Protein AF-A0A095XR56-F1 (afdb_monomer_lite)

pLDDT: mean 87.32, std 13.79, range [46.12, 98.0]

Structure (mmCIF, N/CA/C/O backbone):
data_AF-A0A095XR56-F1
#
_entry.id   AF-A0A095XR56-F1
#
loop_
_atom_site.group_PDB
_atom_site.id
_atom_site.type_symbol
_atom_site.label_atom_id
_atom_site.label_alt_id
_atom_site.label_comp_id
_atom_site.label_asym_id
_atom_site.label_entity_id
_atom_site.label_seq_id
_atom_site.pdbx_PDB_ins_code
_atom_site.Cartn_x
_atom_site.Cartn_y
_atom_site.Cartn_z
_atom_site.occupancy
_atom_site.B_iso_or_equiv
_atom_site.auth_seq_id
_atom_site.auth_comp_id
_atom_site.auth_asym_id
_atom_site.auth_atom_id
_atom_site.pdbx_PDB_model_num
ATOM 1 N N . MET A 1 1 ? -22.440 10.355 -28.904 1.00 51.06 1 MET A N 1
ATOM 2 C CA . MET A 1 1 ? -22.079 10.498 -27.467 1.00 51.06 1 MET A CA 1
ATOM 3 C C . MET A 1 1 ? -22.083 9.151 -26.742 1.00 51.06 1 MET A C 1
ATOM 5 O O . MET A 1 1 ? -21.042 8.805 -26.209 1.00 51.06 1 MET A O 1
ATOM 9 N N . LYS A 1 2 ? -23.166 8.349 -26.771 1.00 46.12 2 LYS A N 1
ATOM 10 C CA . LYS A 1 2 ? -23.168 6.979 -26.196 1.00 46.12 2 LYS A CA 1
ATOM 11 C C . LYS A 1 2 ? -22.148 6.026 -26.845 1.00 46.12 2 LYS A C 1
ATOM 13 O O . LYS A 1 2 ? -21.471 5.300 -26.133 1.00 46.12 2 LYS A O 1
ATOM 18 N N . GLU A 1 3 ? -21.977 6.096 -28.164 1.00 46.91 3 GLU A N 1
ATOM 19 C CA . GLU A 1 3 ? -21.010 5.257 -28.900 1.00 46.91 3 GLU A CA 1
ATOM 20 C C . GLU A 1 3 ? -19.545 5.647 -28.640 1.00 46.91 3 GLU A C 1
ATOM 22 O O . GLU A 1 3 ? -18.671 4.792 -28.637 1.00 46.91 3 GLU A O 1
ATOM 27 N N . ALA A 1 4 ? -19.267 6.920 -28.338 1.00 48.06 4 ALA A N 1
ATOM 28 C CA . ALA A 1 4 ? -17.918 7.371 -27.985 1.00 48.06 4 ALA A CA 1
ATOM 29 C C . ALA A 1 4 ? -17.509 6.939 -26.562 1.00 48.06 4 ALA A C 1
ATOM 31 O O . ALA A 1 4 ? -16.331 6.733 -26.305 1.00 48.06 4 ALA A O 1
ATOM 32 N N . ALA A 1 5 ? -18.469 6.765 -25.645 1.00 47.34 5 ALA A N 1
ATOM 33 C CA . ALA A 1 5 ? -18.206 6.294 -24.283 1.00 47.34 5 ALA A CA 1
ATOM 34 C C . ALA A 1 5 ? -17.858 4.794 -24.227 1.00 47.34 5 ALA A C 1
ATOM 36 O O . ALA A 1 5 ? -17.051 4.385 -23.397 1.00 47.34 5 ALA A O 1
ATOM 37 N N . GLN A 1 6 ? -18.410 3.985 -25.140 1.00 46.31 6 GLN A N 1
ATOM 38 C CA . GLN A 1 6 ? -18.060 2.563 -25.268 1.00 46.31 6 GLN A CA 1
ATOM 39 C C . GLN A 1 6 ? -16.627 2.335 -25.769 1.00 46.31 6 GLN A C 1
ATOM 41 O O . GLN A 1 6 ? -16.066 1.275 -25.518 1.00 46.31 6 GLN A O 1
ATOM 46 N N . LEU A 1 7 ? -16.010 3.320 -26.432 1.00 47.84 7 LEU A N 1
ATOM 47 C CA . LEU A 1 7 ? -14.639 3.209 -26.942 1.00 47.84 7 LEU A CA 1
ATOM 48 C C . LEU A 1 7 ? -13.550 3.327 -25.859 1.00 47.84 7 LEU A C 1
ATOM 50 O O . LEU A 1 7 ? -12.406 2.981 -26.136 1.00 47.84 7 LEU A O 1
ATOM 54 N N . PHE A 1 8 ? -13.879 3.789 -24.646 1.00 56.72 8 PHE A N 1
ATOM 55 C CA . PHE A 1 8 ? -12.885 4.053 -23.591 1.00 56.72 8 PHE A CA 1
ATOM 56 C C . PHE A 1 8 ? -13.086 3.256 -22.299 1.00 56.72 8 PHE A C 1
ATOM 58 O O . PHE A 1 8 ? -12.197 3.253 -21.451 1.00 56.72 8 PHE A O 1
ATOM 65 N N . PHE A 1 9 ? -14.209 2.553 -22.143 1.00 64.31 9 PHE A N 1
ATOM 66 C CA . PHE A 1 9 ? -14.484 1.755 -20.951 1.00 64.31 9 PHE A CA 1
ATOM 67 C C . PHE A 1 9 ? -14.945 0.358 -21.349 1.00 64.31 9 PHE A C 1
ATOM 69 O O . PHE A 1 9 ? -16.014 0.181 -21.928 1.00 64.31 9 PHE A O 1
ATOM 76 N N . THR A 1 10 ? -14.130 -0.642 -21.015 1.00 66.94 10 THR A N 1
ATOM 77 C CA . THR A 1 10 ? -14.543 -2.047 -21.071 1.00 66.94 10 THR A CA 1
ATOM 78 C C . THR A 1 10 ? -15.173 -2.410 -19.733 1.00 66.94 10 THR A C 1
ATOM 80 O O . THR A 1 10 ? -14.578 -2.186 -18.681 1.00 66.94 10 THR A O 1
ATOM 83 N N . THR A 1 11 ? -16.381 -2.964 -19.764 1.00 72.25 11 THR A N 1
ATOM 84 C CA . THR A 1 11 ? -17.031 -3.530 -18.579 1.00 72.25 11 THR A CA 1
ATOM 85 C C . THR A 1 11 ? -16.554 -4.963 -18.376 1.00 72.25 11 THR A C 1
ATOM 87 O O . THR A 1 11 ? -16.555 -5.748 -19.322 1.00 72.25 11 THR A O 1
ATOM 90 N N . SER A 1 12 ? -16.178 -5.311 -17.149 1.00 81.62 12 SER A N 1
ATOM 91 C CA . SER A 1 12 ? -15.797 -6.671 -16.759 1.00 81.62 12 SER A CA 1
ATOM 92 C C . SER A 1 12 ? -16.483 -7.031 -15.446 1.00 81.62 12 SER A C 1
ATOM 94 O O . SER A 1 12 ? -16.477 -6.217 -14.524 1.00 81.62 12 SER A O 1
ATOM 96 N N . SER A 1 13 ? -17.043 -8.239 -15.355 1.00 88.00 13 SER A N 1
ATOM 97 C CA . SER A 1 13 ? -17.598 -8.793 -14.111 1.00 88.00 13 SER A CA 1
ATOM 98 C C . SER A 1 13 ? -16.526 -9.417 -13.215 1.00 88.00 13 SER A C 1
ATOM 100 O O . SER A 1 13 ? -16.833 -9.851 -12.115 1.00 88.00 13 SER A O 1
ATOM 102 N N . TYR A 1 14 ? -15.253 -9.438 -13.635 1.00 86.44 14 TYR A N 1
ATOM 103 C CA . TYR A 1 14 ? -14.205 -10.201 -12.950 1.00 86.44 14 TYR A CA 1
ATOM 104 C C . TYR A 1 14 ? -14.109 -9.908 -11.446 1.00 86.44 14 TYR A C 1
ATOM 106 O O . TYR A 1 14 ? -13.995 -10.839 -10.657 1.00 86.44 14 TYR A O 1
ATOM 114 N N . LEU A 1 15 ? -14.172 -8.637 -11.032 1.00 84.00 15 LEU A N 1
ATOM 115 C CA . LEU A 1 15 ? -14.145 -8.296 -9.606 1.00 84.00 15 LEU A CA 1
ATOM 116 C C . LEU A 1 15 ? -15.426 -8.724 -8.883 1.00 84.00 15 LEU A C 1
ATOM 118 O O . LEU A 1 15 ? -15.334 -9.201 -7.763 1.00 84.00 15 LEU A O 1
ATOM 122 N N . GLU A 1 16 ? -16.596 -8.587 -9.504 1.00 85.44 16 GLU A N 1
ATOM 123 C CA . GLU A 1 16 ? -17.863 -9.044 -8.918 1.00 85.44 16 GLU A CA 1
ATOM 124 C C . GLU A 1 16 ? -17.854 -10.564 -8.700 1.00 85.44 16 GLU A C 1
ATOM 126 O O . GLU A 1 16 ? -18.226 -11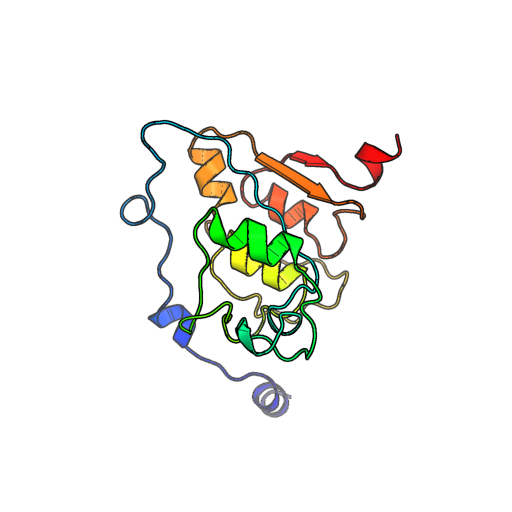.038 -7.630 1.00 85.44 16 GLU A O 1
ATOM 131 N N . ASP A 1 17 ? -17.334 -11.307 -9.677 1.00 92.44 17 ASP A N 1
ATOM 132 C CA . ASP A 1 17 ? -17.314 -12.769 -9.666 1.00 92.44 17 ASP A CA 1
ATOM 133 C C . ASP A 1 17 ? -16.221 -13.358 -8.753 1.00 92.44 17 ASP A C 1
ATOM 135 O O . ASP A 1 17 ? -16.356 -14.489 -8.285 1.00 92.44 17 ASP A O 1
ATOM 139 N N . ASN A 1 18 ? -15.123 -12.626 -8.510 1.00 90.88 18 ASN A N 1
ATOM 140 C CA . ASN A 1 18 ? -13.928 -13.162 -7.834 1.00 90.88 18 ASN A CA 1
ATOM 141 C C . ASN A 1 18 ? -13.536 -12.427 -6.542 1.00 90.88 18 ASN A C 1
ATOM 143 O O . ASN A 1 18 ? -12.620 -12.879 -5.849 1.00 90.88 18 ASN A O 1
ATOM 147 N N . TYR A 1 19 ? -14.168 -11.302 -6.195 1.00 88.81 19 TYR A N 1
ATOM 148 C CA . TYR A 1 19 ? -13.825 -10.583 -4.969 1.00 88.81 19 TYR A CA 1
ATOM 149 C C . TYR A 1 19 ? -14.225 -11.383 -3.728 1.00 88.81 19 TYR A C 1
ATOM 151 O O . TYR A 1 19 ? -15.383 -11.747 -3.528 1.00 88.81 19 TYR A O 1
ATOM 159 N N . VAL A 1 20 ? -13.252 -11.600 -2.845 1.00 91.44 20 VAL A N 1
ATOM 160 C CA . VAL A 1 20 ? -13.469 -12.228 -1.543 1.00 91.44 20 VAL A CA 1
ATOM 161 C C . VAL A 1 20 ? -13.470 -11.140 -0.479 1.00 91.44 20 VAL A C 1
ATOM 163 O O . VAL A 1 20 ? -12.419 -10.628 -0.094 1.00 91.44 20 VAL A O 1
ATOM 166 N N . ALA A 1 21 ? -14.657 -10.799 0.020 1.00 90.81 21 ALA A N 1
ATOM 167 C CA . ALA A 1 21 ? -14.788 -9.825 1.095 1.00 90.81 21 ALA A CA 1
ATOM 168 C C . ALA A 1 21 ? -14.100 -10.324 2.383 1.00 90.81 21 ALA A C 1
ATOM 170 O O . ALA A 1 21 ? -14.220 -11.509 2.732 1.00 90.81 21 ALA A O 1
ATOM 171 N N . PRO A 1 22 ? -13.413 -9.446 3.136 1.00 92.31 22 PRO A N 1
ATOM 172 C CA . PRO A 1 22 ? -12.896 -9.806 4.444 1.00 92.31 22 PRO A CA 1
ATOM 173 C C . PRO A 1 22 ? -14.067 -9.952 5.421 1.00 92.31 22 PRO A C 1
ATOM 175 O O . PRO A 1 22 ? -14.840 -9.028 5.672 1.00 92.31 22 PRO A O 1
ATOM 178 N N . THR A 1 23 ? -14.198 -11.140 5.987 1.00 91.81 23 THR A N 1
ATOM 179 C CA . THR A 1 23 ? -15.220 -11.497 6.967 1.00 91.81 23 THR A CA 1
ATOM 180 C C . THR A 1 23 ? -14.550 -12.018 8.228 1.00 91.81 23 THR A C 1
ATOM 182 O O . THR A 1 23 ? -13.346 -12.275 8.268 1.00 91.81 23 THR A O 1
ATOM 185 N N . ALA A 1 24 ? -15.342 -12.218 9.280 1.00 88.62 24 ALA A N 1
ATOM 186 C CA . ALA A 1 24 ? -14.832 -12.859 10.481 1.00 88.62 24 ALA A CA 1
ATOM 187 C C . ALA A 1 24 ? -14.361 -14.298 10.221 1.00 88.62 24 ALA A C 1
ATOM 189 O O . ALA A 1 24 ? -13.613 -14.806 11.046 1.00 88.62 24 ALA A O 1
ATOM 190 N N . ASP A 1 25 ? -14.769 -14.957 9.132 1.00 93.06 25 ASP A N 1
ATOM 191 C CA . ASP A 1 25 ? -14.442 -16.360 8.862 1.00 93.06 25 ASP A CA 1
ATOM 192 C C . ASP A 1 25 ? -13.085 -16.533 8.177 1.00 93.06 25 ASP A C 1
ATOM 194 O O . ASP A 1 25 ? -12.359 -17.469 8.512 1.00 93.06 25 ASP A O 1
ATOM 198 N N . ASN A 1 26 ? -12.706 -15.608 7.289 1.00 94.19 26 ASN A N 1
ATOM 199 C CA . ASN A 1 26 ? -11.449 -15.664 6.533 1.00 94.19 26 ASN A CA 1
ATOM 200 C C . ASN A 1 26 ? -10.352 -14.722 7.064 1.00 94.19 26 ASN A C 1
ATOM 202 O O . ASN A 1 26 ? -9.186 -14.914 6.726 1.00 94.19 26 ASN A O 1
ATOM 206 N N . VAL A 1 27 ? -10.684 -13.754 7.928 1.00 93.62 27 VAL A N 1
ATOM 207 C CA . VAL A 1 27 ? -9.706 -12.881 8.591 1.00 93.62 27 VAL A CA 1
ATOM 208 C C . VAL A 1 27 ? -9.839 -12.995 10.107 1.00 93.62 27 VAL A C 1
ATOM 210 O O . VAL A 1 27 ? -10.871 -12.672 10.696 1.00 93.62 27 VAL A O 1
ATOM 213 N N . LYS A 1 28 ? -8.756 -13.426 10.762 1.00 93.19 28 LYS A N 1
ATOM 214 C CA . LYS A 1 28 ? -8.673 -13.564 12.221 1.00 93.19 28 LYS A CA 1
ATOM 215 C C . LYS A 1 28 ? -7.521 -12.720 12.754 1.00 93.19 28 LYS A C 1
ATOM 217 O O . LYS A 1 28 ? -6.394 -12.821 12.276 1.00 93.19 28 LYS A O 1
ATOM 222 N N . LEU A 1 29 ? -7.794 -11.920 13.781 1.00 93.50 29 LEU A N 1
ATOM 223 C CA . LEU A 1 29 ? -6.733 -11.275 14.551 1.00 93.50 29 LEU A CA 1
ATOM 224 C C . LEU A 1 29 ? -5.992 -12.326 15.395 1.00 93.50 29 LEU A C 1
ATOM 226 O O . LEU A 1 29 ? -6.614 -13.290 15.850 1.00 93.50 29 LEU A O 1
ATOM 230 N N . PRO A 1 30 ? -4.679 -12.156 15.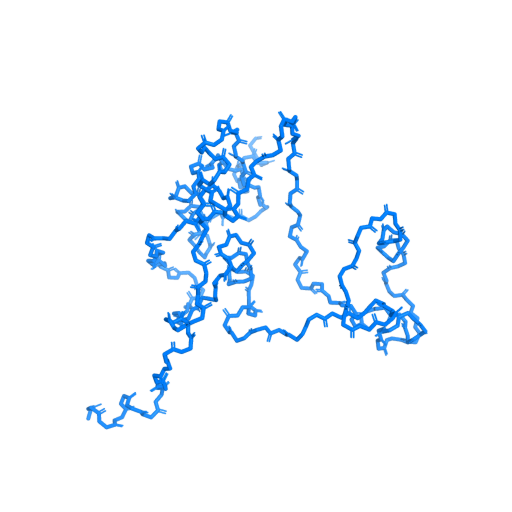627 1.00 94.06 30 PRO A N 1
ATOM 231 C CA . PRO A 1 30 ? -3.917 -13.092 16.441 1.00 94.06 30 PRO A CA 1
ATOM 232 C C . PRO A 1 30 ? -4.417 -13.090 17.892 1.00 94.06 30 PRO A C 1
ATOM 234 O O . PRO A 1 30 ? -4.769 -12.042 18.434 1.00 94.06 30 PRO A O 1
ATOM 237 N N . ALA A 1 31 ? -4.383 -14.257 18.546 1.00 94.31 31 ALA A N 1
ATOM 238 C CA . ALA A 1 31 ? -4.779 -14.397 19.952 1.00 94.31 31 ALA A CA 1
ATOM 239 C C . ALA A 1 31 ? -3.950 -13.492 20.883 1.00 94.31 31 ALA A C 1
ATOM 241 O O . ALA A 1 31 ? -4.477 -12.891 21.817 1.00 94.31 31 ALA A O 1
ATOM 242 N N . HIS A 1 32 ? -2.656 -13.351 20.583 1.00 96.50 32 HIS A N 1
ATOM 243 C CA . HIS A 1 32 ? -1.763 -12.394 21.226 1.00 96.50 32 HIS A CA 1
ATOM 244 C C . HIS A 1 32 ? -1.504 -11.227 20.276 1.00 96.50 32 HIS A C 1
ATOM 246 O O . HIS A 1 32 ? -0.839 -11.383 19.249 1.00 96.50 32 HIS A O 1
ATOM 252 N N . LYS A 1 33 ? -2.033 -10.052 20.625 1.00 95.62 33 LYS A N 1
ATOM 253 C CA . LYS A 1 33 ? -1.871 -8.835 19.828 1.00 95.62 33 LYS A CA 1
ATOM 254 C C . LYS A 1 33 ? -0.397 -8.444 19.712 1.00 95.62 33 LYS A C 1
ATOM 256 O O . LYS A 1 33 ? 0.347 -8.478 20.690 1.00 95.62 33 LYS A O 1
ATOM 261 N N . ARG A 1 34 ? -0.003 -8.022 18.512 1.00 96.81 34 ARG A N 1
ATOM 262 C CA . ARG A 1 34 ? 1.291 -7.396 18.210 1.00 96.81 34 ARG A CA 1
ATOM 263 C C . ARG A 1 34 ? 1.060 -6.064 17.515 1.00 96.81 34 ARG A C 1
ATOM 265 O O . ARG A 1 34 ? 0.029 -5.902 16.865 1.00 96.81 34 ARG A O 1
ATOM 272 N N . ASN A 1 35 ? 2.025 -5.155 17.627 1.00 97.62 35 ASN A N 1
ATOM 273 C CA . ASN A 1 35 ? 2.057 -3.943 16.810 1.00 97.62 35 ASN A CA 1
ATOM 274 C C . ASN A 1 35 ? 2.313 -4.321 15.345 1.00 97.62 35 ASN A C 1
ATOM 276 O O . ASN A 1 35 ? 3.103 -5.226 15.075 1.00 97.62 35 ASN A O 1
ATOM 280 N N . LEU A 1 36 ? 1.663 -3.614 14.422 1.00 96.94 36 LEU A N 1
ATOM 281 C CA . LEU A 1 36 ? 1.898 -3.731 12.988 1.00 96.94 36 LEU A CA 1
ATOM 282 C C . LEU A 1 36 ? 2.547 -2.437 12.498 1.00 96.94 36 LEU A C 1
ATOM 284 O O . LEU A 1 36 ? 1.979 -1.362 12.673 1.00 96.94 36 LEU A O 1
ATOM 288 N N . VAL A 1 37 ? 3.720 -2.552 11.880 1.00 97.75 37 VAL A N 1
ATOM 289 C CA . VAL A 1 37 ? 4.392 -1.445 11.195 1.00 97.75 37 VAL A CA 1
ATOM 290 C C . VAL A 1 37 ? 4.394 -1.772 9.711 1.00 97.75 37 VAL A C 1
ATOM 292 O O . VAL A 1 37 ? 4.949 -2.790 9.309 1.00 97.75 37 VAL A O 1
ATOM 295 N N . HIS A 1 38 ? 3.749 -0.924 8.914 1.00 97.25 38 HIS A N 1
ATOM 296 C CA . HIS A 1 38 ? 3.689 -1.067 7.465 1.00 97.25 38 HIS A CA 1
ATOM 297 C C . HIS A 1 38 ? 4.486 0.066 6.817 1.00 97.25 38 HIS A C 1
ATOM 299 O O . HIS A 1 38 ? 4.182 1.238 7.033 1.00 97.25 38 HIS A O 1
ATOM 305 N N . ILE A 1 39 ? 5.524 -0.295 6.060 1.00 96.94 39 ILE A N 1
ATOM 306 C CA . ILE A 1 39 ? 6.424 0.646 5.390 1.00 96.94 39 ILE A CA 1
ATOM 307 C C . ILE A 1 39 ? 6.140 0.588 3.893 1.00 96.94 39 ILE A C 1
ATOM 309 O O . ILE A 1 39 ? 6.380 -0.435 3.257 1.00 96.94 39 ILE A O 1
ATOM 313 N N . TYR A 1 40 ? 5.648 1.692 3.334 1.00 95.81 40 TYR A N 1
ATOM 314 C CA . TYR A 1 40 ? 5.521 1.845 1.889 1.00 95.81 40 TYR A CA 1
ATOM 315 C C . TYR A 1 40 ? 6.882 2.202 1.295 1.00 95.81 40 TYR A C 1
ATOM 317 O O . TYR A 1 40 ? 7.500 3.188 1.697 1.00 95.81 40 TYR A O 1
ATOM 325 N N . MET A 1 41 ? 7.341 1.403 0.336 1.00 94.81 41 MET A N 1
ATOM 326 C CA . MET A 1 41 ? 8.585 1.642 -0.391 1.00 94.81 41 MET A CA 1
ATOM 327 C C . MET A 1 41 ? 8.252 2.293 -1.733 1.00 94.81 41 MET A C 1
ATOM 329 O O . MET A 1 41 ? 7.842 1.621 -2.675 1.00 94.81 41 MET A O 1
ATOM 333 N N . GLU A 1 42 ? 8.359 3.620 -1.792 1.00 94.25 42 GLU A N 1
ATOM 334 C CA . GLU A 1 42 ? 8.011 4.400 -2.983 1.00 94.25 42 GLU A CA 1
ATOM 335 C C . GLU A 1 42 ? 8.947 4.075 -4.154 1.00 94.25 42 GLU A C 1
ATOM 337 O O . GLU A 1 42 ? 10.165 4.171 -4.017 1.00 94.25 42 GLU A O 1
ATOM 342 N N . SER A 1 43 ? 8.364 3.723 -5.305 1.00 92.81 43 SER A N 1
ATOM 343 C CA . SER A 1 43 ? 9.072 3.440 -6.563 1.00 92.81 43 SER A CA 1
ATOM 344 C C . SER A 1 43 ? 10.209 2.403 -6.456 1.00 92.81 43 SER A C 1
ATOM 346 O O . SER A 1 43 ? 11.161 2.434 -7.239 1.00 92.81 43 SER A O 1
ATOM 348 N N . VAL A 1 44 ? 10.121 1.478 -5.493 1.00 93.31 44 VAL A N 1
ATOM 349 C CA . VAL A 1 44 ? 11.074 0.368 -5.350 1.00 93.31 44 VAL A CA 1
ATOM 350 C C . VAL A 1 44 ? 10.602 -0.839 -6.150 1.00 93.31 44 VAL A C 1
ATOM 352 O O . VAL A 1 44 ? 9.453 -1.262 -6.038 1.00 93.31 44 VAL A O 1
ATOM 355 N N . GLU A 1 45 ? 11.520 -1.426 -6.915 1.00 92.81 45 GLU A N 1
ATOM 356 C CA . GLU A 1 45 ? 11.303 -2.645 -7.685 1.00 92.81 45 GLU A CA 1
ATOM 357 C C . GLU A 1 45 ? 12.485 -3.612 -7.552 1.00 92.81 45 GLU A C 1
ATOM 359 O O . GLU A 1 45 ? 13.640 -3.209 -7.408 1.00 92.81 45 GLU A O 1
ATOM 364 N N . ASN A 1 46 ? 12.202 -4.912 -7.653 1.00 94.12 46 ASN A N 1
ATOM 365 C CA . ASN A 1 46 ? 13.220 -5.961 -7.532 1.00 94.12 46 ASN A CA 1
ATOM 366 C C . ASN A 1 46 ? 14.167 -6.026 -8.746 1.00 94.12 46 ASN A C 1
ATOM 368 O O . ASN A 1 46 ? 15.200 -6.691 -8.686 1.00 94.12 46 ASN A O 1
ATOM 372 N N . SER A 1 47 ? 13.872 -5.289 -9.825 1.00 94.12 47 SER A N 1
ATOM 373 C CA . SER A 1 47 ? 14.754 -5.154 -10.992 1.00 94.12 47 SER A CA 1
ATOM 374 C C . SER A 1 47 ? 16.134 -4.583 -10.614 1.00 94.12 47 SER A C 1
ATOM 376 O O . SER A 1 47 ? 17.118 -4.877 -11.292 1.00 94.12 47 SER A O 1
ATOM 378 N N . TYR A 1 48 ? 16.219 -3.817 -9.517 1.00 95.94 48 TYR A N 1
ATOM 379 C CA . TYR A 1 48 ? 17.450 -3.210 -9.007 1.00 95.94 48 TYR A CA 1
ATOM 380 C C . TYR A 1 48 ? 18.410 -4.209 -8.338 1.00 95.94 48 TYR A C 1
ATOM 382 O O . TYR A 1 48 ? 19.565 -3.864 -8.071 1.00 95.94 48 TYR A O 1
ATOM 390 N N . TYR A 1 49 ? 17.974 -5.447 -8.086 1.00 96.81 49 TYR A N 1
ATOM 391 C CA . TYR A 1 49 ? 18.877 -6.524 -7.684 1.00 96.81 49 TYR A CA 1
ATOM 392 C C . TYR A 1 49 ? 19.774 -6.978 -8.845 1.00 96.81 49 TYR A C 1
ATOM 394 O O . TYR A 1 49 ? 19.503 -6.728 -10.023 1.00 96.81 49 TYR A O 1
ATOM 402 N N . SER A 1 50 ? 20.857 -7.679 -8.513 1.00 97.69 50 SER A N 1
ATOM 403 C CA . SER A 1 50 ? 21.712 -8.300 -9.520 1.00 97.69 50 SER A CA 1
ATOM 404 C C . SER A 1 50 ? 21.027 -9.498 -10.193 1.00 97.69 50 SER A C 1
ATOM 406 O O . SER A 1 50 ? 20.138 -10.134 -9.621 1.00 97.69 50 SER A O 1
ATOM 408 N N . LYS A 1 51 ? 21.456 -9.845 -11.411 1.00 97.06 51 LYS A N 1
ATOM 409 C CA . LYS A 1 51 ? 20.922 -10.989 -12.186 1.00 97.06 51 LYS A CA 1
ATOM 410 C C . LYS A 1 51 ? 21.000 -12.330 -11.452 1.00 97.06 51 LYS A C 1
ATOM 412 O O . LYS A 1 51 ? 20.113 -13.176 -11.597 1.00 97.06 51 LYS A O 1
ATOM 417 N N . ASP A 1 52 ? 22.045 -12.552 -10.658 1.00 96.44 52 ASP A N 1
ATOM 418 C CA . ASP A 1 52 ? 22.173 -13.759 -9.840 1.00 96.44 52 ASP A CA 1
ATOM 419 C C . ASP A 1 52 ? 21.098 -13.823 -8.744 1.00 96.44 52 ASP A C 1
ATOM 421 O O . ASP A 1 52 ? 20.581 -14.912 -8.499 1.00 96.44 52 ASP A O 1
ATOM 425 N N . LEU A 1 53 ? 20.661 -12.670 -8.227 1.00 96.50 53 LEU A N 1
ATOM 426 C CA . LEU A 1 53 ? 19.569 -12.507 -7.262 1.00 96.50 53 LEU A CA 1
ATOM 427 C C . LEU A 1 53 ? 18.172 -12.373 -7.896 1.00 96.50 53 LEU A C 1
ATOM 429 O O . LEU A 1 53 ? 17.183 -12.277 -7.174 1.00 96.50 53 LEU A O 1
ATOM 433 N N . GLY A 1 54 ? 18.068 -12.410 -9.228 1.00 95.12 54 GLY A N 1
ATOM 434 C CA . GLY A 1 54 ? 16.794 -12.372 -9.961 1.00 95.12 54 GLY A CA 1
ATOM 435 C C . GLY A 1 54 ? 16.380 -10.993 -10.482 1.00 95.12 54 GLY A C 1
ATOM 436 O O . GLY A 1 54 ? 15.346 -10.897 -11.136 1.00 95.12 54 GLY A O 1
ATOM 437 N N . GLY A 1 55 ? 17.184 -9.952 -10.242 1.00 95.44 55 GLY A N 1
ATOM 438 C CA . GLY A 1 55 ? 16.980 -8.630 -10.837 1.00 95.44 55 GLY A CA 1
ATOM 439 C C . GLY A 1 55 ? 17.613 -8.495 -12.227 1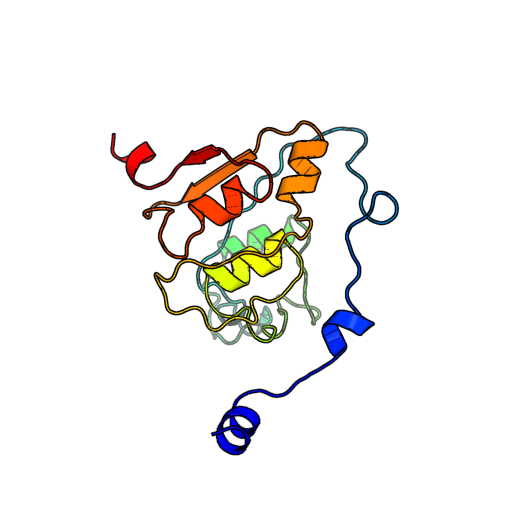.00 95.44 55 GLY A C 1
ATOM 440 O O . GLY A 1 55 ? 18.000 -9.480 -12.861 1.00 95.44 55 GLY A O 1
ATOM 441 N N . TYR A 1 56 ? 17.715 -7.263 -12.725 1.00 95.88 56 TYR A N 1
ATOM 442 C CA . TYR A 1 56 ? 18.180 -6.958 -14.087 1.00 95.88 56 TYR A CA 1
ATOM 443 C C . TYR A 1 56 ? 19.547 -6.272 -14.129 1.00 95.88 56 TYR A C 1
ATOM 445 O O . TYR A 1 56 ? 20.132 -6.139 -15.208 1.00 95.88 56 TYR A O 1
ATOM 453 N N . MET A 1 57 ? 20.085 -5.880 -12.974 1.00 97.69 57 MET A N 1
ATOM 454 C CA . MET A 1 57 ? 21.354 -5.165 -12.882 1.00 97.69 57 MET A CA 1
ATOM 455 C C . MET A 1 57 ? 22.559 -6.115 -12.904 1.00 97.69 57 MET A C 1
ATOM 457 O O . MET A 1 57 ? 22.478 -7.280 -12.511 1.00 97.69 57 MET A O 1
ATOM 461 N N . ASP A 1 58 ? 23.713 -5.612 -13.347 1.00 98.00 58 ASP A N 1
ATOM 462 C CA . ASP A 1 58 ? 24.982 -6.353 -13.255 1.00 98.00 58 ASP A CA 1
ATOM 463 C C . ASP A 1 58 ? 25.574 -6.310 -11.835 1.00 98.00 58 ASP A C 1
ATOM 465 O O . ASP A 1 58 ? 26.290 -7.222 -11.430 1.00 98.00 58 ASP A O 1
ATOM 469 N N . GLN A 1 59 ? 25.254 -5.267 -11.065 1.00 97.50 59 GLN A N 1
ATOM 470 C CA . GLN A 1 59 ? 25.608 -5.117 -9.653 1.00 97.50 59 GLN A CA 1
ATOM 471 C C . GLN A 1 59 ? 24.338 -4.991 -8.819 1.00 97.50 59 GLN A C 1
ATOM 473 O O . GLN A 1 59 ? 23.364 -4.391 -9.265 1.00 97.50 59 GLN A O 1
ATOM 478 N N . ASN A 1 60 ? 24.352 -5.530 -7.602 1.00 97.38 60 ASN A N 1
ATOM 479 C CA . ASN A 1 60 ? 23.226 -5.382 -6.691 1.00 97.38 60 ASN A CA 1
ATOM 480 C C . ASN A 1 60 ? 23.183 -3.946 -6.144 1.00 97.38 60 ASN A C 1
ATOM 482 O O . ASN A 1 60 ? 24.085 -3.547 -5.408 1.00 97.38 60 ASN A O 1
ATOM 486 N N . LEU A 1 61 ? 22.139 -3.187 -6.492 1.00 97.62 61 LEU A N 1
ATOM 487 C CA . LEU A 1 61 ? 21.971 -1.792 -6.070 1.00 97.62 61 LEU A CA 1
ATOM 488 C C . LEU A 1 61 ? 21.265 -1.643 -4.713 1.00 97.62 61 LEU A C 1
ATOM 490 O O . LEU A 1 61 ? 21.180 -0.534 -4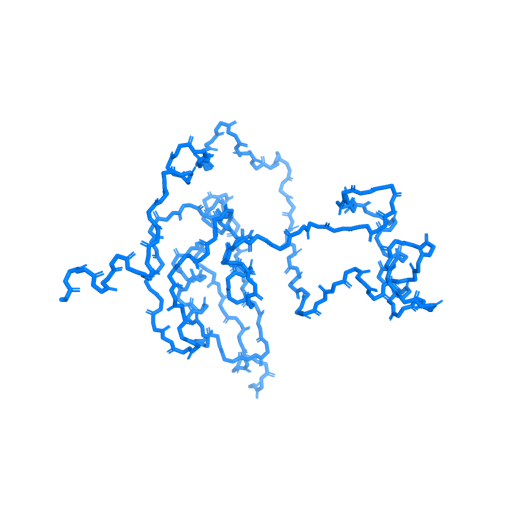.193 1.00 97.62 61 LEU A O 1
ATOM 494 N N . MET A 1 62 ? 20.755 -2.737 -4.139 1.00 97.19 62 MET A N 1
ATOM 495 C CA . MET A 1 62 ? 20.041 -2.745 -2.857 1.00 97.19 62 MET A CA 1
ATOM 496 C C . MET A 1 62 ? 20.566 -3.851 -1.916 1.00 97.19 62 MET A C 1
ATOM 498 O O . MET A 1 62 ? 19.785 -4.696 -1.460 1.00 97.19 62 MET A O 1
ATOM 502 N N . PRO A 1 63 ? 21.882 -3.905 -1.626 1.00 97.25 63 PRO A N 1
ATOM 503 C CA . PRO A 1 63 ? 22.482 -5.020 -0.891 1.00 97.25 63 PRO A CA 1
ATOM 504 C C . PRO A 1 63 ? 21.944 -5.172 0.538 1.00 97.25 63 PRO A C 1
ATOM 506 O O . PRO A 1 63 ? 21.738 -6.296 0.996 1.00 97.25 63 PRO A O 1
ATOM 509 N N . GLU A 1 64 ? 21.634 -4.077 1.227 1.00 97.69 64 GLU A N 1
ATOM 510 C CA . GLU A 1 64 ? 21.064 -4.113 2.576 1.00 97.69 64 GLU A CA 1
ATOM 511 C C . GLU A 1 64 ? 19.631 -4.656 2.575 1.00 97.69 64 GLU A C 1
ATOM 513 O O . GLU A 1 64 ? 19.257 -5.416 3.468 1.00 97.69 64 GLU A O 1
ATOM 518 N N . LEU A 1 65 ? 18.833 -4.314 1.556 1.00 96.25 65 LEU A N 1
ATOM 519 C CA . LEU A 1 65 ? 17.471 -4.832 1.417 1.00 96.25 65 LEU A CA 1
ATOM 520 C C . LEU A 1 65 ? 17.474 -6.319 1.042 1.00 96.25 65 LEU A C 1
ATOM 522 O O . LEU A 1 65 ? 16.624 -7.066 1.525 1.00 96.25 65 LEU A O 1
ATOM 526 N N . ALA A 1 66 ? 18.429 -6.758 0.213 1.00 95.81 66 ALA A N 1
ATOM 527 C CA . ALA A 1 66 ? 18.627 -8.178 -0.083 1.00 95.81 66 ALA A CA 1
ATOM 528 C C . ALA A 1 66 ? 18.925 -8.962 1.206 1.00 95.81 66 ALA A C 1
ATOM 530 O O . ALA A 1 66 ? 18.216 -9.915 1.517 1.00 95.81 66 ALA A O 1
ATOM 531 N N . ALA A 1 67 ? 19.889 -8.497 2.008 1.00 96.75 67 ALA A N 1
ATOM 532 C CA . ALA A 1 67 ? 20.231 -9.127 3.284 1.00 96.75 67 ALA A CA 1
ATOM 533 C C . ALA A 1 67 ? 19.051 -9.131 4.273 1.00 96.75 67 ALA A C 1
ATOM 535 O O . ALA A 1 67 ? 18.799 -10.132 4.941 1.00 96.75 67 ALA A O 1
ATOM 536 N N . LEU A 1 68 ? 18.289 -8.034 4.355 1.00 95.75 68 LEU A N 1
ATOM 537 C CA . LEU A 1 68 ? 17.104 -7.964 5.213 1.00 95.75 68 LEU A CA 1
ATOM 538 C C . LEU A 1 68 ? 16.022 -8.966 4.782 1.00 95.75 68 LEU A C 1
ATOM 540 O O . LEU A 1 68 ? 15.389 -9.584 5.641 1.00 95.75 68 LEU A O 1
ATOM 544 N N . SER A 1 69 ? 15.833 -9.157 3.474 1.00 93.19 69 SER A N 1
ATOM 545 C CA . SER A 1 69 ? 14.818 -10.061 2.917 1.00 93.19 69 SER A CA 1
ATOM 546 C C . SER A 1 69 ? 15.043 -11.525 3.305 1.00 93.19 69 SER A C 1
ATOM 548 O O . SER A 1 69 ? 14.075 -12.273 3.429 1.00 93.19 69 SER A O 1
ATOM 550 N N . GLU A 1 70 ? 16.289 -11.926 3.572 1.00 93.31 70 GLU A N 1
ATOM 551 C CA . GLU A 1 70 ? 16.633 -13.276 4.046 1.00 93.31 70 GLU A CA 1
ATOM 552 C C . GLU A 1 70 ? 16.242 -13.527 5.513 1.00 93.31 70 GLU A C 1
ATOM 554 O O . GLU A 1 70 ? 16.156 -14.673 5.952 1.00 93.31 70 GLU A O 1
ATOM 559 N N . THR A 1 71 ? 15.983 -12.471 6.292 1.00 96.56 71 THR A N 1
ATOM 560 C CA . THR A 1 71 ? 15.638 -12.589 7.723 1.00 96.56 71 THR A CA 1
ATOM 561 C C . THR A 1 71 ? 14.143 -12.801 7.979 1.00 96.56 71 THR A C 1
ATOM 563 O O . THR A 1 71 ? 13.738 -13.046 9.119 1.00 96.56 71 THR A O 1
ATOM 566 N N . GLY A 1 72 ? 13.314 -12.695 6.937 1.00 93.81 72 GLY A N 1
ATOM 567 C CA . GLY A 1 72 ? 11.859 -12.713 7.033 1.00 93.81 72 GLY A CA 1
ATOM 568 C C . GLY A 1 72 ? 11.194 -13.539 5.937 1.00 93.81 72 GLY A C 1
ATOM 569 O O . GLY A 1 72 ? 11.775 -14.462 5.374 1.00 93.81 72 GLY A O 1
ATOM 570 N N . ILE A 1 73 ? 9.933 -13.215 5.659 1.00 94.38 73 ILE A N 1
ATOM 571 C CA . ILE A 1 73 ? 9.185 -13.812 4.552 1.00 94.38 73 ILE A CA 1
ATOM 572 C C . ILE A 1 73 ? 9.307 -12.873 3.356 1.00 94.38 73 ILE A C 1
ATOM 574 O O . ILE A 1 73 ? 8.875 -11.724 3.432 1.00 94.38 73 ILE A O 1
ATOM 578 N N . SER A 1 74 ? 9.868 -13.382 2.263 1.00 92.12 74 SER A N 1
ATOM 579 C CA . SER A 1 74 ? 9.891 -12.711 0.965 1.00 92.12 74 SER A CA 1
ATOM 580 C C . SER A 1 74 ? 8.957 -13.443 0.004 1.00 92.12 74 SER A C 1
ATOM 582 O O . SER A 1 74 ? 9.055 -14.661 -0.157 1.00 92.12 74 SER A O 1
ATOM 584 N N . TRP A 1 75 ? 8.019 -12.716 -0.605 1.00 92.00 75 TRP A N 1
ATOM 585 C CA . TRP A 1 75 ? 7.122 -13.267 -1.620 1.00 92.00 75 TRP A CA 1
ATOM 586 C C . TRP A 1 75 ? 7.743 -13.095 -3.000 1.00 92.00 75 TRP A C 1
ATOM 588 O O . TRP A 1 75 ? 8.046 -11.979 -3.412 1.00 92.00 75 TRP A O 1
ATOM 598 N N . SER A 1 76 ? 7.889 -14.202 -3.721 1.00 92.81 76 SER A N 1
ATOM 599 C CA . SER A 1 76 ? 8.487 -14.233 -5.050 1.00 92.81 76 SER A CA 1
ATOM 600 C C . SER A 1 76 ? 7.718 -15.185 -5.960 1.00 92.81 76 SER A C 1
ATOM 602 O O . SER A 1 76 ? 7.199 -16.209 -5.516 1.00 92.81 76 SER A O 1
ATOM 604 N N . ASN A 1 77 ? 7.654 -14.842 -7.244 1.00 92.94 77 ASN A N 1
ATOM 605 C CA . ASN A 1 77 ? 7.168 -15.708 -8.319 1.00 92.94 77 ASN A CA 1
ATOM 606 C C . ASN A 1 77 ? 8.272 -16.626 -8.890 1.00 92.94 77 ASN A C 1
ATOM 608 O O . ASN A 1 77 ? 8.027 -17.349 -9.853 1.00 92.94 77 ASN A O 1
ATOM 612 N N . THR A 1 78 ? 9.481 -16.588 -8.322 1.00 92.44 78 THR A N 1
ATOM 613 C CA . THR A 1 78 ? 10.648 -17.395 -8.716 1.00 92.44 78 THR A CA 1
ATOM 614 C C . THR A 1 78 ? 11.322 -18.002 -7.480 1.00 92.44 78 THR A C 1
ATOM 616 O O . THR A 1 78 ? 10.889 -17.776 -6.351 1.00 92.44 78 THR A O 1
ATOM 619 N N . ASP A 1 79 ? 12.406 -18.750 -7.678 1.00 93.12 79 ASP A N 1
ATOM 620 C CA . ASP A 1 79 ? 13.294 -19.241 -6.616 1.00 93.12 79 ASP A CA 1
ATOM 621 C C . ASP A 1 79 ? 14.282 -18.177 -6.089 1.00 93.12 79 ASP A C 1
ATOM 623 O O . ASP A 1 79 ? 15.070 -18.461 -5.187 1.00 93.12 79 ASP A O 1
ATOM 627 N N . LYS A 1 80 ? 14.234 -16.951 -6.627 1.00 95.06 80 LYS A N 1
ATOM 628 C CA . LYS A 1 80 ? 15.090 -15.806 -6.270 1.00 95.06 80 LYS A CA 1
ATOM 629 C C . LYS A 1 80 ? 14.257 -14.616 -5.771 1.00 95.06 80 LYS A C 1
ATOM 631 O O . LYS A 1 80 ? 13.075 -14.782 -5.472 1.00 95.06 80 LYS A O 1
ATOM 636 N N . PHE A 1 81 ? 14.816 -13.401 -5.726 1.00 93.75 81 PHE A N 1
ATOM 637 C CA . PHE A 1 81 ? 14.071 -12.169 -5.425 1.00 93.75 81 PHE A CA 1
ATOM 638 C C . PHE A 1 81 ? 13.308 -11.647 -6.658 1.00 93.75 81 PHE A C 1
ATOM 640 O O . PHE A 1 81 ? 13.578 -10.566 -7.174 1.00 93.75 81 PHE A O 1
ATOM 647 N N . GLY A 1 82 ? 12.348 -12.445 -7.139 1.00 91.12 82 GLY A N 1
ATOM 648 C CA . GLY A 1 82 ? 11.361 -12.048 -8.150 1.00 91.12 82 GLY A CA 1
ATOM 649 C C . GLY A 1 82 ? 10.266 -11.156 -7.562 1.00 91.12 82 GLY A C 1
ATOM 650 O O . GLY A 1 82 ? 10.353 -10.740 -6.412 1.00 91.12 82 GLY A O 1
ATOM 651 N N . GLY A 1 83 ? 9.219 -10.848 -8.319 1.00 84.75 83 GLY A N 1
ATOM 652 C CA . GLY A 1 83 ? 8.150 -9.959 -7.867 1.00 84.75 83 GLY A CA 1
ATOM 653 C C . GLY A 1 83 ? 6.848 -10.172 -8.635 1.00 84.75 83 GLY A C 1
ATOM 654 O O . GLY A 1 83 ? 6.838 -10.858 -9.659 1.00 84.75 83 GLY A O 1
ATOM 655 N N . PRO A 1 84 ? 5.730 -9.628 -8.133 1.00 81.19 84 PRO A N 1
ATOM 656 C CA . PRO A 1 84 ? 4.465 -9.693 -8.845 1.00 81.19 84 PRO A CA 1
ATOM 657 C C . PRO A 1 84 ? 4.521 -8.823 -10.105 1.00 81.19 84 PRO A C 1
ATOM 659 O O . PRO A 1 84 ? 5.101 -7.736 -10.090 1.00 81.19 84 PRO A O 1
ATOM 662 N N . ASP A 1 85 ? 3.837 -9.257 -11.163 1.00 83.50 85 ASP A N 1
ATOM 663 C CA . ASP A 1 85 ? 3.464 -8.341 -12.238 1.00 83.50 85 ASP A CA 1
ATOM 664 C C . ASP A 1 85 ? 2.510 -7.288 -11.666 1.00 83.50 85 ASP A C 1
ATOM 666 O O . ASP A 1 85 ? 1.559 -7.608 -10.942 1.00 83.50 85 ASP A O 1
ATOM 670 N N . GLN A 1 86 ? 2.773 -6.017 -11.969 1.00 84.94 86 GLN A N 1
ATOM 671 C CA . GLN A 1 86 ? 1.948 -4.926 -11.474 1.00 84.94 86 GLN A CA 1
ATOM 672 C C . GLN A 1 86 ? 0.506 -5.098 -11.962 1.00 84.94 86 GLN A C 1
ATOM 674 O O . GLN A 1 86 ? 0.233 -5.119 -13.165 1.00 84.94 86 GLN A O 1
ATOM 679 N N . LEU A 1 87 ? -0.430 -5.182 -11.018 1.00 84.62 87 LEU A N 1
ATOM 680 C CA . LEU A 1 87 ? -1.841 -5.332 -11.339 1.00 84.62 87 LEU A CA 1
ATOM 681 C C . LEU A 1 87 ? -2.388 -4.073 -12.024 1.00 84.62 87 LEU A C 1
ATOM 683 O O . LEU A 1 87 ? -1.932 -2.940 -11.822 1.00 84.62 87 LEU A O 1
ATOM 687 N N . TYR A 1 88 ? -3.402 -4.277 -12.862 1.00 85.06 88 TYR A N 1
ATOM 688 C CA . TYR A 1 88 ? -4.091 -3.172 -13.511 1.00 85.06 88 TYR A CA 1
ATOM 689 C C . TYR A 1 88 ? -4.640 -2.194 -12.461 1.00 85.06 88 TYR A C 1
ATOM 691 O O . TYR A 1 88 ? -5.236 -2.606 -11.468 1.00 85.06 88 TYR A O 1
ATOM 699 N N . ALA A 1 89 ? -4.453 -0.894 -12.704 1.00 86.06 89 ALA A N 1
ATOM 700 C CA . ALA A 1 89 ? -4.906 0.187 -11.829 1.00 86.06 89 ALA A CA 1
ATOM 701 C C . ALA A 1 89 ? -4.344 0.151 -10.386 1.00 86.06 89 ALA A C 1
ATOM 703 O O . ALA A 1 89 ? -5.017 0.565 -9.440 1.00 86.06 89 ALA A O 1
ATOM 704 N N . TH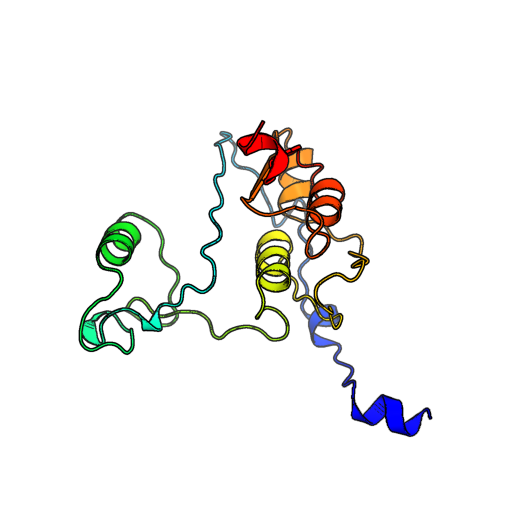R A 1 90 ? -3.091 -0.299 -10.218 1.00 90.06 90 THR A N 1
ATOM 705 C CA . THR A 1 90 ? -2.334 -0.210 -8.948 1.00 90.06 90 THR A CA 1
ATOM 706 C C . THR A 1 90 ? -0.980 0.503 -9.080 1.00 90.06 90 THR A C 1
ATOM 708 O O . THR A 1 90 ? -0.160 0.431 -8.172 1.00 90.06 90 THR A O 1
ATOM 711 N N . GLY A 1 91 ? -0.714 1.161 -10.215 1.00 88.25 91 GLY A N 1
ATOM 712 C CA . GLY A 1 91 ? 0.643 1.565 -10.614 1.00 88.25 91 GLY A CA 1
ATOM 713 C C . GLY A 1 91 ? 1.194 2.879 -10.077 1.00 88.25 91 GLY A C 1
ATOM 714 O O . GLY A 1 91 ? 2.372 3.153 -10.256 1.00 88.25 91 GLY A O 1
ATOM 715 N N . HIS A 1 92 ? 0.369 3.713 -9.452 1.00 89.00 92 HIS A N 1
ATOM 716 C CA . HIS A 1 92 ? 0.831 4.948 -8.817 1.00 89.00 92 HIS A CA 1
ATOM 717 C C . HIS A 1 92 ? 0.633 4.863 -7.303 1.00 89.00 92 HIS A C 1
ATOM 719 O O . HIS A 1 92 ? -0.224 4.109 -6.839 1.00 89.00 92 HIS A O 1
ATOM 725 N N . SER A 1 93 ? 1.358 5.680 -6.535 1.00 90.75 93 SER A N 1
ATOM 726 C CA . SER A 1 93 ? 1.467 5.569 -5.071 1.00 90.75 93 SER A CA 1
ATOM 727 C C . SER A 1 93 ? 0.117 5.410 -4.367 1.00 90.75 93 SER A C 1
ATOM 729 O O . SER A 1 93 ? -0.097 4.437 -3.655 1.00 90.75 93 SER A O 1
ATOM 731 N N . VAL A 1 94 ? -0.842 6.305 -4.640 1.00 89.94 94 VAL A N 1
ATOM 732 C CA . VAL A 1 94 ? -2.192 6.244 -4.040 1.00 89.94 94 VAL A CA 1
ATOM 733 C C . VAL A 1 94 ? -2.910 4.926 -4.362 1.00 89.94 94 VAL A C 1
ATOM 735 O O . VAL A 1 94 ? -3.469 4.304 -3.463 1.00 89.94 94 VAL A O 1
ATOM 738 N N . ALA A 1 95 ? -2.865 4.461 -5.614 1.00 89.25 95 ALA A N 1
ATOM 739 C CA . ALA A 1 95 ? -3.521 3.219 -6.013 1.00 89.25 95 ALA A CA 1
ATOM 740 C C . ALA A 1 95 ? -2.842 1.987 -5.399 1.00 89.25 95 ALA A C 1
ATOM 742 O O . ALA A 1 95 ? -3.535 1.081 -4.943 1.00 89.25 95 ALA A O 1
ATOM 743 N N . GLY A 1 96 ? -1.507 1.972 -5.333 1.00 91.75 96 GLY A N 1
ATOM 744 C CA . GLY A 1 96 ? -0.749 0.921 -4.651 1.00 91.75 96 GLY A CA 1
ATOM 745 C C . GLY A 1 96 ? -1.079 0.858 -3.158 1.00 91.75 96 GLY A C 1
ATOM 746 O O . GLY A 1 96 ? -1.361 -0.215 -2.632 1.00 91.75 96 GLY A O 1
ATOM 747 N N . MET A 1 97 ? -1.149 2.010 -2.486 1.00 93.12 97 MET A N 1
ATOM 748 C CA . MET A 1 97 ? -1.522 2.092 -1.071 1.00 93.12 97 MET A CA 1
ATOM 749 C C . MET A 1 97 ? -2.945 1.582 -0.814 1.00 93.12 97 MET A C 1
ATOM 751 O O . MET A 1 97 ? -3.159 0.823 0.131 1.00 93.12 97 MET A O 1
ATOM 755 N N . ILE A 1 98 ? -3.913 1.949 -1.658 1.00 90.62 98 ILE A N 1
ATOM 756 C CA . ILE A 1 98 ? -5.293 1.447 -1.556 1.00 90.62 98 ILE A CA 1
ATOM 757 C C . ILE A 1 98 ? -5.327 -0.065 -1.779 1.00 90.62 98 ILE A C 1
ATOM 759 O O . ILE A 1 98 ? -5.914 -0.781 -0.969 1.00 90.62 98 ILE A O 1
ATOM 763 N N . ALA A 1 99 ? -4.645 -0.567 -2.812 1.00 91.31 99 ALA A N 1
ATOM 764 C CA . ALA A 1 99 ? -4.575 -1.998 -3.088 1.00 91.31 99 ALA A CA 1
ATOM 765 C C . ALA A 1 99 ? -3.977 -2.780 -1.908 1.00 91.31 99 ALA A C 1
ATOM 767 O O . ALA A 1 99 ? -4.522 -3.812 -1.521 1.00 91.31 99 ALA A O 1
ATOM 768 N N . MET A 1 100 ? -2.926 -2.260 -1.269 1.00 92.94 100 MET A N 1
ATOM 769 C CA . MET A 1 100 ? -2.322 -2.879 -0.082 1.00 92.94 100 MET A CA 1
ATOM 770 C C . MET A 1 100 ? -3.221 -2.813 1.166 1.00 92.94 100 MET A C 1
ATOM 772 O O . MET A 1 100 ? -3.141 -3.690 2.022 1.00 92.94 100 MET A O 1
ATOM 776 N N . GLN A 1 101 ? -4.075 -1.794 1.298 1.00 92.94 101 GLN A N 1
ATOM 777 C CA . GLN A 1 101 ? -4.980 -1.636 2.447 1.00 92.94 101 GLN A CA 1
ATOM 778 C C . GLN A 1 101 ? -6.300 -2.407 2.297 1.00 92.94 101 GLN A C 1
ATOM 780 O O . GLN A 1 101 ? -6.876 -2.841 3.298 1.00 92.94 101 GLN A O 1
ATOM 785 N N . ALA A 1 102 ? -6.795 -2.548 1.068 1.00 90.75 102 ALA A N 1
ATOM 786 C CA . ALA A 1 102 ? -8.150 -3.011 0.775 1.00 90.75 102 ALA A CA 1
ATOM 787 C C . ALA A 1 102 ? -8.214 -4.289 -0.074 1.00 90.75 102 ALA A C 1
ATOM 789 O O . ALA A 1 102 ? -9.274 -4.904 -0.175 1.00 90.75 102 ALA A O 1
ATOM 790 N N . GLY A 1 103 ? -7.108 -4.682 -0.710 1.00 89.38 103 GLY A N 1
ATOM 791 C CA . GLY A 1 103 ? -7.072 -5.820 -1.630 1.00 89.38 103 GLY A CA 1
ATOM 792 C C . GLY A 1 103 ? -7.828 -5.588 -2.942 1.00 89.38 103 GLY A C 1
ATOM 793 O O . GLY A 1 103 ? -8.174 -6.555 -3.614 1.00 89.38 103 GLY A O 1
ATOM 794 N N . VAL A 1 104 ? -8.110 -4.332 -3.310 1.00 86.50 104 VAL A N 1
ATOM 795 C CA . VAL A 1 104 ? -8.833 -3.968 -4.542 1.00 86.50 104 VAL A CA 1
ATOM 796 C C . VAL A 1 104 ? -8.095 -2.878 -5.329 1.00 86.50 104 VAL A C 1
ATOM 798 O O . VAL A 1 104 ? -7.509 -1.981 -4.718 1.00 86.50 104 VAL A O 1
ATOM 801 N N . PRO A 1 105 ? -8.107 -2.922 -6.676 1.00 86.75 105 PRO A N 1
ATOM 802 C CA . PRO A 1 105 ? -7.472 -1.899 -7.501 1.00 86.75 105 PRO A CA 1
ATOM 803 C C . PRO A 1 105 ? -8.290 -0.601 -7.538 1.00 86.75 105 PRO A C 1
ATOM 805 O O . PRO A 1 105 ? -9.519 -0.609 -7.427 1.00 86.75 105 PRO A O 1
ATOM 808 N N . MET A 1 106 ? -7.620 0.530 -7.772 1.00 82.12 106 MET A N 1
ATOM 809 C CA . MET A 1 106 ? -8.276 1.835 -7.877 1.00 82.12 106 MET A CA 1
ATOM 810 C C . MET A 1 106 ? -8.713 2.098 -9.325 1.00 82.12 106 MET A C 1
ATOM 812 O O . MET A 1 106 ? -8.025 2.774 -10.081 1.00 82.12 106 MET A O 1
ATOM 816 N N . LEU A 1 107 ? -9.869 1.558 -9.724 1.00 76.81 107 LEU A N 1
ATOM 817 C CA . LEU A 1 107 ? -10.349 1.621 -11.118 1.00 76.81 107 LEU A CA 1
ATOM 818 C C . LEU A 1 107 ? -10.754 3.022 -11.606 1.00 76.81 107 LEU A C 1
ATOM 820 O O . LEU A 1 107 ? -10.828 3.250 -12.814 1.00 76.81 107 LEU A O 1
ATOM 824 N N . ALA A 1 108 ? -11.053 3.955 -10.700 1.00 66.62 108 ALA A N 1
ATOM 825 C CA . ALA A 1 108 ? -11.382 5.323 -11.082 1.00 66.62 108 ALA A CA 1
ATOM 826 C C . ALA A 1 108 ? -10.126 6.044 -11.592 1.00 66.62 108 ALA A C 1
ATOM 828 O O . ALA A 1 108 ? -9.080 5.996 -10.947 1.00 66.62 108 ALA A O 1
ATOM 829 N N . SER A 1 109 ? -10.237 6.754 -12.720 1.00 55.34 109 SER A N 1
ATOM 830 C CA . SER A 1 109 ? -9.159 7.606 -13.224 1.00 55.34 109 SER A CA 1
ATOM 831 C C . SER A 1 109 ? -8.926 8.755 -12.242 1.00 55.34 109 SER A C 1
ATOM 833 O O . SER A 1 109 ? -9.616 9.775 -12.271 1.00 55.34 109 SER A O 1
ATOM 835 N N . GLY A 1 110 ? -7.981 8.567 -11.334 1.00 51.38 110 GLY A N 1
ATOM 836 C CA . GLY A 1 110 ? -7.524 9.616 -10.449 1.00 51.38 110 GLY A CA 1
ATOM 837 C C . GLY A 1 110 ? -6.638 10.592 -11.182 1.00 51.38 110 GLY A C 1
ATOM 838 O O . GLY A 1 110 ? -5.502 10.254 -11.501 1.00 51.38 110 GLY A O 1
ATOM 839 N N . THR A 1 111 ? -7.101 11.816 -11.398 1.00 50.97 111 THR A N 1
ATOM 840 C CA . THR A 1 111 ? -6.161 12.910 -11.638 1.00 50.97 111 THR A CA 1
ATOM 841 C C . THR A 1 111 ? -5.524 13.241 -10.292 1.00 50.97 111 THR A C 1
ATOM 843 O O . THR A 1 111 ? -6.231 13.408 -9.298 1.00 50.97 111 THR A O 1
ATOM 846 N N . ALA A 1 112 ? -4.195 13.321 -10.218 1.00 47.84 112 ALA A N 1
ATOM 847 C CA . ALA A 1 112 ? -3.519 13.739 -8.991 1.00 47.84 112 ALA A CA 1
ATOM 848 C C . ALA A 1 112 ? -4.147 15.048 -8.463 1.00 47.84 112 ALA A C 1
ATOM 850 O O . ALA A 1 112 ? -4.199 16.045 -9.180 1.00 47.84 112 ALA A O 1
ATOM 851 N N . GLY A 1 113 ? -4.665 15.026 -7.229 1.00 48.75 113 GLY A N 1
ATOM 852 C CA . GLY A 1 113 ? -5.328 16.176 -6.600 1.00 48.75 113 GLY A CA 1
ATOM 853 C C . GLY A 1 113 ? -6.861 16.226 -6.692 1.00 48.75 113 GLY A C 1
ATOM 854 O O . GLY A 1 113 ? -7.438 17.170 -6.163 1.00 48.75 113 GLY A O 1
ATOM 855 N N . SER A 1 114 ? -7.538 15.249 -7.309 1.00 54.25 114 SER A N 1
ATOM 856 C CA . SER A 1 114 ? -9.007 15.159 -7.246 1.00 54.25 114 SER A CA 1
ATOM 857 C C . SER A 1 114 ? -9.505 14.527 -5.942 1.00 54.25 114 SER A C 1
ATOM 859 O O . SER A 1 114 ? -8.877 13.614 -5.405 1.00 54.25 114 SER A O 1
ATOM 861 N N . ASP A 1 115 ? -10.670 14.970 -5.469 1.00 53.88 115 ASP A N 1
ATOM 862 C CA . ASP A 1 115 ? -11.398 14.335 -4.370 1.00 53.88 115 ASP A CA 1
ATOM 863 C C . ASP A 1 115 ? -11.860 12.936 -4.786 1.00 53.88 115 ASP A C 1
ATOM 865 O O . ASP A 1 115 ? -12.859 12.758 -5.482 1.00 53.88 115 ASP A O 1
ATOM 869 N N . PHE A 1 116 ? -11.104 11.925 -4.371 1.00 62.03 116 PHE A N 1
ATOM 870 C CA . PHE A 1 116 ? -11.481 10.536 -4.557 1.00 62.03 116 PHE A CA 1
ATOM 871 C C . PHE A 1 116 ? -12.674 10.197 -3.658 1.00 62.03 116 PHE A C 1
ATOM 873 O O . PHE A 1 116 ? -12.598 10.303 -2.432 1.00 62.03 116 PHE A O 1
ATOM 880 N N . SER A 1 117 ? -13.779 9.763 -4.264 1.00 62.09 117 SER A N 1
ATOM 881 C CA . SER A 1 117 ? -14.854 9.107 -3.527 1.00 62.09 117 SER A CA 1
ATOM 882 C C . SER A 1 117 ? -14.447 7.657 -3.307 1.00 62.09 117 SER A C 1
ATOM 884 O O . SER A 1 117 ? -14.524 6.840 -4.222 1.00 62.09 117 SER A O 1
ATOM 886 N N . TYR A 1 118 ? -13.948 7.357 -2.111 1.00 71.94 118 TYR A N 1
ATOM 887 C CA . TYR A 1 118 ? -13.612 5.995 -1.711 1.00 71.94 118 TYR A CA 1
ATOM 888 C C . TYR A 1 118 ? -14.898 5.267 -1.306 1.00 71.94 118 TYR A C 1
ATOM 890 O O . TYR A 1 118 ? -15.543 5.714 -0.355 1.00 71.94 118 TYR A O 1
ATOM 898 N N . PRO A 1 119 ? -15.336 4.226 -2.038 1.00 70.94 119 PRO A N 1
ATOM 899 C CA . PRO A 1 119 ? -16.553 3.501 -1.692 1.00 70.94 119 PRO A CA 1
ATOM 900 C C . PRO A 1 119 ? -16.411 2.784 -0.344 1.00 70.94 119 PRO A C 1
ATOM 902 O O . PRO A 1 119 ? -15.307 2.482 0.098 1.00 70.94 119 PRO A O 1
ATOM 905 N N . ASP A 1 120 ? -17.539 2.498 0.308 1.00 75.38 120 ASP A N 1
ATOM 906 C CA . ASP A 1 120 ? -17.541 1.772 1.579 1.00 75.38 120 ASP A CA 1
ATOM 907 C C . ASP A 1 120 ? -17.211 0.289 1.349 1.00 75.38 120 ASP A C 1
ATOM 909 O O . ASP A 1 120 ? -18.084 -0.534 1.078 1.00 75.38 120 ASP A O 1
ATOM 913 N N . PHE A 1 121 ? -15.928 -0.051 1.462 1.00 84.88 121 PHE A N 1
ATOM 914 C CA . PHE A 1 121 ? -15.423 -1.417 1.588 1.00 84.88 121 PHE A CA 1
ATOM 915 C C . PHE A 1 121 ? -14.607 -1.563 2.873 1.00 84.88 121 PHE A C 1
ATOM 917 O O . PHE A 1 121 ? -14.084 -0.594 3.420 1.00 84.88 121 PHE A O 1
ATOM 924 N N . THR A 1 122 ? -14.499 -2.796 3.367 1.00 91.12 122 THR A N 1
ATOM 925 C CA . THR A 1 122 ? -13.705 -3.089 4.566 1.00 91.12 122 THR A CA 1
ATOM 926 C C . THR A 1 122 ? -12.223 -3.164 4.214 1.00 91.12 122 THR A C 1
ATOM 928 O O . THR A 1 122 ? -11.834 -3.899 3.308 1.00 91.12 122 THR A O 1
ATOM 931 N N . THR A 1 123 ? -11.397 -2.449 4.969 1.00 94.06 123 THR A N 1
ATOM 932 C CA . THR A 1 123 ? -9.931 -2.445 4.845 1.00 94.06 123 THR A CA 1
ATOM 933 C C . THR A 1 123 ? -9.259 -3.087 6.056 1.00 94.06 123 THR A C 1
ATOM 935 O O . THR A 1 123 ? -9.884 -3.297 7.102 1.00 94.06 123 THR A O 1
ATOM 938 N N . ILE A 1 124 ? -7.947 -3.333 5.966 1.00 95.44 124 ILE A N 1
ATOM 939 C CA . ILE A 1 124 ? -7.141 -3.698 7.141 1.00 95.44 124 ILE A CA 1
ATOM 940 C C . ILE A 1 124 ? -7.238 -2.636 8.247 1.00 95.44 124 ILE A C 1
ATOM 942 O O . ILE A 1 124 ? -7.278 -2.987 9.424 1.00 95.44 124 ILE A O 1
ATOM 946 N N . GLY A 1 125 ? -7.367 -1.357 7.885 1.00 95.81 125 GLY A N 1
ATOM 947 C CA . GLY A 1 125 ? -7.624 -0.265 8.817 1.00 95.81 125 GLY A CA 1
ATOM 948 C C . GLY A 1 125 ? -8.875 -0.480 9.667 1.00 95.81 125 GLY A C 1
ATOM 949 O O . GLY A 1 125 ? -8.819 -0.404 10.897 1.00 95.81 125 GLY A O 1
ATOM 950 N N . ASP A 1 126 ? -9.991 -0.814 9.022 1.00 95.50 126 ASP A N 1
ATOM 951 C CA . ASP A 1 126 ? -11.274 -1.071 9.687 1.00 95.50 126 ASP A CA 1
ATOM 952 C C . ASP A 1 126 ? -11.201 -2.303 10.598 1.00 95.50 126 ASP A C 1
ATOM 954 O O . ASP A 1 126 ? -11.688 -2.289 11.734 1.00 95.50 126 ASP A O 1
ATOM 958 N N . ILE A 1 127 ? -10.532 -3.360 10.125 1.00 95.88 127 ILE A N 1
ATOM 959 C CA . ILE A 1 127 ? -10.319 -4.603 10.877 1.00 95.88 127 ILE A CA 1
ATOM 960 C C . ILE A 1 127 ? -9.491 -4.334 12.140 1.00 95.88 127 ILE A C 1
ATOM 962 O O . ILE A 1 127 ? -9.860 -4.781 13.231 1.00 95.88 127 ILE A O 1
ATOM 966 N N . LEU A 1 128 ? -8.400 -3.572 12.020 1.00 96.44 128 LEU A N 1
ATOM 967 C CA . LEU A 1 128 ? -7.549 -3.191 13.148 1.00 96.44 128 LEU A CA 1
ATOM 968 C C . LEU A 1 128 ? -8.312 -2.311 14.144 1.00 96.44 128 LEU A C 1
ATOM 970 O O . LEU A 1 128 ? -8.287 -2.589 15.348 1.00 96.44 128 LEU A O 1
ATOM 974 N N . LYS A 1 129 ? -9.058 -1.310 13.663 1.00 96.25 129 LYS A N 1
ATOM 975 C CA . LYS A 1 129 ? -9.864 -0.431 14.521 1.00 96.25 129 LYS A CA 1
ATOM 976 C C . LYS A 1 129 ? -10.917 -1.214 15.303 1.00 96.25 129 LYS A C 1
ATOM 978 O O . LYS A 1 129 ? -11.003 -1.068 16.522 1.00 96.25 129 LYS A O 1
ATOM 983 N N . LYS A 1 130 ? -11.657 -2.109 14.637 1.00 94.88 130 LYS A N 1
ATOM 984 C CA . LYS A 1 130 ? -12.618 -3.024 15.281 1.00 94.88 130 LYS A CA 1
ATOM 985 C C . LYS A 1 130 ? -11.935 -3.953 16.289 1.00 94.88 130 LYS A C 1
ATOM 987 O O . LYS A 1 130 ? -12.515 -4.282 17.321 1.00 94.88 130 LYS A O 1
ATOM 992 N N . GLY A 1 131 ? -10.690 -4.339 16.016 1.00 94.62 131 GLY A N 1
ATOM 993 C CA . GLY A 1 131 ? -9.824 -5.076 16.930 1.00 94.62 131 GLY A CA 1
ATOM 994 C C . GLY A 1 131 ? -9.344 -4.283 18.149 1.00 94.62 131 GLY A C 1
ATOM 995 O O . GLY A 1 131 ? -8.693 -4.868 19.016 1.00 94.62 131 GLY A O 1
ATOM 996 N N . GLY A 1 132 ? -9.639 -2.983 18.246 1.00 96.38 132 GLY A N 1
ATOM 997 C CA . GLY A 1 132 ? -9.206 -2.109 19.338 1.00 96.38 132 GLY A CA 1
ATOM 998 C C . GLY A 1 132 ? -7.750 -1.654 19.224 1.00 96.38 132 GLY A C 1
ATOM 999 O O . GLY A 1 132 ? -7.110 -1.421 20.247 1.00 96.38 132 GLY A O 1
ATOM 1000 N N . TYR A 1 133 ? -7.200 -1.601 18.009 1.00 97.81 133 TYR A N 1
ATOM 1001 C CA . TYR A 1 133 ? -5.894 -1.001 17.749 1.00 97.81 133 TYR A CA 1
ATOM 1002 C C . TYR A 1 133 ? -6.000 0.519 17.604 1.00 97.81 133 TYR A C 1
ATOM 1004 O O . TYR A 1 133 ? -6.980 1.038 17.067 1.00 97.81 133 TYR A O 1
ATOM 1012 N N . ASN A 1 134 ? -4.942 1.211 18.027 1.00 97.56 134 ASN A N 1
ATOM 1013 C CA . ASN A 1 134 ? -4.691 2.588 17.617 1.00 97.56 134 ASN A CA 1
ATOM 1014 C C . ASN A 1 134 ? -3.953 2.562 16.278 1.00 97.56 134 ASN A C 1
ATOM 1016 O O . ASN A 1 134 ? -3.009 1.790 16.103 1.00 97.56 134 ASN A O 1
ATOM 1020 N N . THR A 1 135 ? -4.403 3.384 15.340 1.00 97.31 135 THR A N 1
ATOM 1021 C CA . THR A 1 135 ? -3.926 3.412 13.959 1.00 97.31 135 THR A CA 1
ATOM 1022 C C . THR A 1 135 ? -3.389 4.804 13.641 1.00 97.31 135 THR A C 1
ATOM 1024 O O . THR A 1 135 ? -4.022 5.811 13.944 1.00 97.31 135 THR A O 1
ATOM 1027 N N . THR A 1 136 ? -2.204 4.870 13.035 1.00 97.56 136 THR A N 1
ATOM 1028 C CA . THR A 1 136 ? -1.555 6.129 12.648 1.00 97.56 136 THR A CA 1
ATOM 1029 C C . THR A 1 136 ? -0.996 5.990 11.244 1.00 97.56 136 THR A C 1
ATOM 1031 O O . THR A 1 136 ? -0.347 4.992 10.930 1.00 97.56 136 THR A O 1
ATOM 1034 N N . PHE A 1 137 ? -1.251 6.984 10.399 1.00 97.38 137 PHE A N 1
ATOM 1035 C CA . PHE A 1 137 ? -0.676 7.086 9.066 1.00 97.38 137 PHE A CA 1
ATOM 1036 C C . PHE A 1 137 ? 0.318 8.246 9.044 1.00 97.38 137 PHE A C 1
ATOM 1038 O O . PHE A 1 137 ? 0.000 9.357 9.469 1.00 97.38 137 PHE A O 1
ATOM 1045 N N . MET A 1 138 ? 1.536 7.969 8.576 1.00 96.25 138 MET A N 1
ATOM 1046 C CA . MET A 1 138 ? 2.643 8.920 8.573 1.00 96.25 138 MET A CA 1
ATOM 1047 C C . MET A 1 138 ? 3.135 9.169 7.148 1.00 96.25 138 MET A C 1
ATOM 1049 O O . MET A 1 138 ? 3.386 8.214 6.416 1.00 96.25 138 MET A O 1
ATOM 1053 N N . GLN A 1 139 ? 3.321 10.433 6.768 1.00 93.56 139 GLN A N 1
ATOM 1054 C CA . GLN A 1 139 ? 3.990 10.807 5.517 1.00 93.56 139 GLN A CA 1
ATOM 1055 C C . GLN A 1 139 ? 4.704 12.160 5.634 1.00 93.56 139 GLN A C 1
ATOM 1057 O O . GLN A 1 139 ? 4.309 13.016 6.417 1.00 93.56 139 GLN A O 1
ATOM 1062 N N . ALA A 1 140 ? 5.750 12.382 4.836 1.00 92.06 140 ALA A N 1
ATOM 1063 C CA . ALA A 1 140 ? 6.511 13.637 4.865 1.00 92.06 140 ALA A CA 1
ATOM 1064 C C . ALA A 1 140 ? 5.911 14.754 3.981 1.00 92.06 140 ALA A C 1
ATOM 1066 O O . ALA A 1 140 ? 6.333 15.908 4.067 1.00 92.06 140 ALA A O 1
ATOM 1067 N N . SER A 1 141 ? 4.927 14.431 3.138 1.00 91.19 141 SER A N 1
ATOM 1068 C CA . SER A 1 141 ? 4.146 15.376 2.328 1.00 91.19 141 SER A CA 1
ATOM 1069 C C . SER A 1 141 ? 2.829 15.760 3.009 1.00 91.19 141 SER A C 1
ATOM 1071 O O . SER A 1 141 ? 2.515 15.284 4.097 1.00 91.19 141 SER A O 1
ATOM 1073 N N . THR A 1 142 ? 2.069 16.674 2.404 1.00 92.38 142 THR A N 1
ATOM 1074 C CA . THR A 1 142 ? 0.717 17.009 2.871 1.00 92.38 142 THR A CA 1
ATOM 1075 C C . THR A 1 142 ? -0.237 15.857 2.572 1.00 92.38 142 THR A C 1
ATOM 1077 O O . THR A 1 142 ? -0.365 15.453 1.415 1.00 92.38 142 THR A O 1
ATOM 1080 N N . ALA A 1 143 ? -0.941 15.360 3.592 1.00 91.69 143 ALA A N 1
ATOM 1081 C CA . ALA A 1 143 ? -1.738 14.140 3.458 1.00 91.69 143 ALA A CA 1
ATOM 1082 C C . ALA A 1 143 ? -3.022 14.277 2.633 1.00 91.69 143 ALA A C 1
ATOM 1084 O O . ALA A 1 143 ? -3.563 13.270 2.180 1.00 91.69 143 ALA A O 1
ATOM 1085 N N . SER A 1 144 ? -3.474 15.504 2.372 1.00 88.56 144 SER A N 1
ATOM 1086 C CA . SER A 1 144 ? -4.574 15.753 1.438 1.00 88.56 144 SER A CA 1
ATOM 1087 C C . SER A 1 144 ? -4.197 15.490 -0.021 1.00 88.56 144 SER A C 1
ATOM 1089 O O . SER A 1 144 ? -5.081 15.332 -0.867 1.00 88.56 144 SER A O 1
ATOM 1091 N N . TRP A 1 145 ? -2.900 15.389 -0.344 1.00 83.88 145 TRP A N 1
ATOM 1092 C CA . TRP A 1 145 ? -2.475 14.982 -1.678 1.00 83.88 145 TRP A CA 1
ATOM 1093 C C . TRP A 1 145 ? -2.943 13.551 -1.961 1.00 83.88 145 TRP A C 1
ATOM 1095 O O . TRP A 1 145 ? -2.707 12.629 -1.180 1.00 83.88 145 TRP A O 1
ATOM 1105 N N . GLY A 1 146 ? -3.675 13.378 -3.063 1.00 78.75 146 GLY A N 1
ATOM 1106 C CA . GLY A 1 146 ? -4.323 12.105 -3.372 1.00 78.75 146 GLY A CA 1
ATOM 1107 C C . GLY A 1 146 ? -5.496 11.750 -2.447 1.00 78.75 146 GLY A C 1
ATOM 1108 O O . GLY A 1 146 ? -5.980 10.626 -2.491 1.00 78.75 146 GLY A O 1
ATOM 1109 N N . GLY A 1 147 ? -5.955 12.670 -1.590 1.00 86.50 147 GLY A N 1
ATOM 1110 C CA . GLY A 1 147 ? -7.043 12.433 -0.637 1.00 86.50 147 GLY A CA 1
ATOM 1111 C C . GLY A 1 147 ? -6.753 11.344 0.399 1.00 86.50 147 GLY A C 1
ATOM 1112 O O . GLY A 1 147 ? -7.694 10.712 0.880 1.00 86.50 147 GLY A O 1
ATOM 1113 N N . LEU A 1 148 ? -5.478 11.078 0.704 1.00 89.25 148 LEU A N 1
ATOM 1114 C CA . LEU A 1 148 ? -5.083 10.011 1.625 1.00 89.25 148 LEU A CA 1
ATOM 1115 C C . LEU A 1 148 ? -5.547 10.292 3.059 1.00 89.25 148 LEU A C 1
ATOM 1117 O O . LEU A 1 148 ? -5.945 9.363 3.755 1.00 89.25 148 LEU A O 1
ATOM 1121 N N . ASP A 1 149 ? -5.556 11.553 3.490 1.00 91.50 149 ASP A N 1
ATOM 1122 C CA . ASP A 1 149 ? -6.143 11.973 4.766 1.00 91.50 149 ASP A CA 1
ATOM 1123 C C . ASP A 1 149 ? -7.578 11.449 4.942 1.00 91.50 149 ASP A C 1
ATOM 1125 O O . ASP A 1 149 ? -7.866 10.730 5.898 1.00 91.50 149 ASP A O 1
ATOM 1129 N N . ARG A 1 150 ? -8.453 11.714 3.971 1.00 90.06 150 ARG A N 1
ATOM 1130 C CA . ARG A 1 150 ? -9.849 11.269 3.967 1.00 90.06 150 ARG A CA 1
ATOM 1131 C C . ARG A 1 150 ? -9.963 9.759 3.829 1.00 90.06 150 ARG A C 1
ATOM 1133 O O . ARG A 1 150 ? -10.818 9.179 4.490 1.00 90.06 150 ARG A O 1
ATOM 1140 N N . TYR A 1 151 ? -9.113 9.125 3.016 1.00 91.44 151 TYR A N 1
ATOM 1141 C CA . TYR A 1 151 ? -9.075 7.664 2.898 1.00 91.44 151 TYR A CA 1
ATOM 1142 C C . TYR A 1 151 ? -8.826 7.010 4.261 1.00 91.44 151 TYR A C 1
ATOM 1144 O O . TYR A 1 151 ? -9.655 6.241 4.736 1.00 91.44 151 TYR A O 1
ATOM 1152 N N . TYR A 1 152 ? -7.718 7.359 4.917 1.00 94.44 152 TYR A N 1
ATOM 1153 C CA . TYR A 1 152 ? -7.303 6.756 6.185 1.00 94.44 152 TYR A CA 1
ATOM 1154 C C . TYR A 1 152 ? -8.190 7.173 7.370 1.00 94.44 152 TYR A C 1
ATOM 1156 O O . TYR A 1 152 ? -8.347 6.415 8.326 1.00 94.44 152 TYR A O 1
ATOM 1164 N N . GLN A 1 153 ? -8.811 8.355 7.326 1.00 93.69 153 GLN A N 1
ATOM 1165 C CA . GLN A 1 153 ? -9.825 8.735 8.314 1.00 93.69 153 GLN A CA 1
ATOM 1166 C C . GLN A 1 153 ? -11.121 7.936 8.140 1.00 93.69 153 GLN A C 1
ATOM 1168 O O . GLN A 1 153 ? -11.696 7.491 9.132 1.00 93.69 153 GLN A O 1
ATOM 1173 N N . ARG A 1 154 ? -11.575 7.725 6.898 1.00 91.38 154 ARG A N 1
ATOM 1174 C CA . ARG A 1 154 ? -12.770 6.920 6.607 1.00 91.38 154 ARG A CA 1
ATOM 1175 C C . ARG A 1 154 ? -12.546 5.445 6.937 1.00 91.38 154 ARG A C 1
ATOM 1177 O O . ARG A 1 154 ? -13.411 4.831 7.552 1.00 91.38 154 ARG A O 1
ATOM 1184 N N . HIS A 1 155 ? -11.388 4.911 6.559 1.00 93.00 155 HIS A N 1
ATOM 1185 C CA . HIS A 1 155 ? -11.030 3.502 6.686 1.00 93.00 155 HIS A CA 1
ATOM 1186 C C . HIS A 1 155 ? -10.086 3.281 7.869 1.00 93.00 155 HIS A C 1
ATOM 1188 O O . HIS A 1 155 ? -8.870 3.435 7.769 1.00 93.00 155 HIS A O 1
ATOM 1194 N N . GLY A 1 156 ? -10.658 2.920 9.016 1.00 94.31 156 GLY A N 1
ATOM 1195 C CA . GLY A 1 156 ? -9.926 2.654 10.254 1.00 94.31 156 GLY A CA 1
ATOM 1196 C C . GLY A 1 156 ? -9.663 3.858 11.160 1.00 94.31 156 GLY A C 1
ATOM 1197 O O . GLY A 1 156 ? -9.091 3.665 12.234 1.00 94.31 156 GLY A O 1
ATOM 1198 N N . GLY A 1 157 ? -10.090 5.072 10.788 1.00 96.06 157 GLY A N 1
ATOM 1199 C CA . GLY A 1 157 ? -10.033 6.251 11.661 1.00 96.06 157 GLY A CA 1
ATOM 1200 C C . GLY A 1 157 ? -8.628 6.559 12.169 1.00 96.06 157 GLY A C 1
ATOM 1201 O O . GLY A 1 157 ? -8.437 6.678 13.380 1.00 96.06 157 GLY A O 1
ATOM 1202 N N . PHE A 1 158 ? -7.658 6.592 11.254 1.00 97.56 158 PHE A N 1
ATOM 1203 C CA . PHE A 1 158 ? -6.248 6.787 11.581 1.00 97.56 158 PHE A CA 1
ATOM 1204 C C . PHE A 1 158 ? -5.977 8.219 12.042 1.00 97.56 158 PH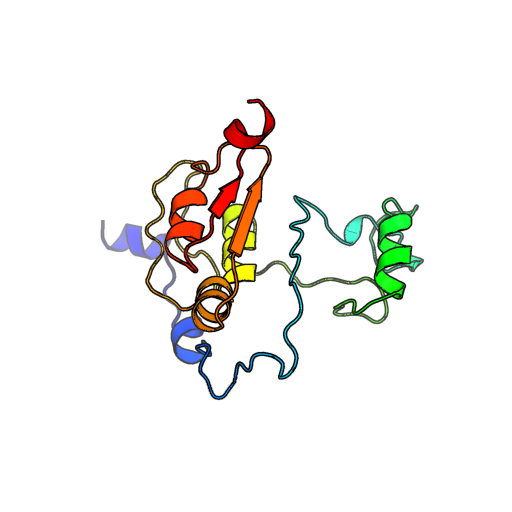E A C 1
ATOM 1206 O O . PHE A 1 158 ? -6.478 9.184 11.458 1.00 97.56 158 PHE A O 1
ATOM 1213 N N . ASP A 1 159 ? -5.075 8.348 13.012 1.00 97.69 159 ASP A N 1
ATOM 1214 C CA . ASP A 1 159 ? -4.399 9.610 13.289 1.00 97.69 159 ASP A CA 1
ATOM 1215 C C . ASP A 1 159 ? -3.434 9.932 12.140 1.00 97.69 159 ASP A C 1
ATOM 1217 O O . ASP A 1 159 ? -2.651 9.080 11.709 1.00 97.69 159 ASP A O 1
ATOM 1221 N N . ILE A 1 160 ? -3.482 11.162 11.631 1.00 96.88 160 ILE A N 1
ATOM 1222 C CA . ILE A 1 160 ? -2.678 11.583 10.480 1.00 96.88 160 ILE A CA 1
ATOM 1223 C C . ILE A 1 160 ? -1.489 12.410 10.962 1.00 96.88 160 ILE A C 1
ATOM 1225 O O . ILE A 1 160 ? -1.654 13.494 11.522 1.00 96.88 160 ILE A O 1
ATOM 1229 N N . HIS A 1 161 ? -0.280 11.914 10.718 1.00 96.75 161 HIS A N 1
ATOM 1230 C CA . HIS A 1 161 ? 0.969 12.635 10.947 1.00 96.75 161 HIS A CA 1
ATOM 1231 C C . HIS A 1 161 ? 1.618 12.942 9.600 1.00 96.75 161 HIS A C 1
ATOM 1233 O O . HIS A 1 161 ? 2.339 12.122 9.033 1.00 96.75 161 HIS A O 1
ATOM 1239 N N . ASP A 1 162 ? 1.335 14.123 9.073 1.00 95.44 162 ASP A N 1
ATOM 1240 C CA . ASP A 1 162 ? 1.849 14.565 7.783 1.00 95.44 162 ASP A CA 1
ATOM 1241 C C . ASP A 1 162 ? 2.962 15.615 7.949 1.00 95.44 162 ASP A C 1
ATOM 1243 O O . ASP A 1 162 ? 3.424 15.871 9.068 1.00 95.44 162 ASP A O 1
ATOM 1247 N N . ARG A 1 163 ? 3.378 16.265 6.852 1.00 94.44 163 ARG A N 1
ATOM 1248 C CA . ARG A 1 163 ? 4.389 17.337 6.872 1.00 94.44 163 ARG A CA 1
ATOM 1249 C C . ARG A 1 163 ? 4.213 18.324 8.032 1.00 94.44 163 ARG A C 1
ATOM 1251 O O . ARG A 1 163 ? 5.204 18.669 8.670 1.00 94.44 163 ARG A O 1
ATOM 1258 N N . ALA A 1 164 ? 2.987 18.776 8.312 1.00 92.25 164 ALA A N 1
ATOM 1259 C CA . ALA A 1 164 ? 2.727 19.802 9.324 1.00 92.25 164 ALA A CA 1
ATOM 1260 C C . ALA A 1 164 ? 3.081 19.339 10.747 1.00 92.25 164 ALA A C 1
ATOM 1262 O O . ALA A 1 164 ? 3.455 20.157 11.582 1.00 92.25 164 ALA A O 1
ATOM 1263 N N . ARG A 1 165 ? 3.021 18.030 11.018 1.00 92.81 165 ARG A N 1
ATOM 1264 C CA . ARG A 1 165 ? 3.332 17.441 12.327 1.00 92.81 165 ARG A CA 1
ATOM 1265 C C . ARG A 1 165 ? 4.829 17.413 12.645 1.00 92.81 165 ARG A C 1
ATOM 1267 O O . ARG A 1 165 ? 5.177 17.368 13.827 1.00 92.81 165 ARG A O 1
ATOM 1274 N N . PHE A 1 166 ? 5.682 17.385 11.617 1.00 89.69 166 PHE A N 1
ATOM 1275 C CA . PHE A 1 166 ? 7.134 17.190 11.742 1.00 89.69 166 PHE A CA 1
ATOM 1276 C C . PHE A 1 166 ? 7.951 18.477 11.617 1.00 89.69 166 PHE A C 1
ATOM 1278 O O . PHE A 1 166 ? 9.121 18.484 11.986 1.00 89.69 166 PHE A O 1
ATOM 1285 N N . VAL A 1 167 ? 7.359 19.544 11.078 1.00 85.88 167 VAL A N 1
ATOM 1286 C CA . VAL A 1 167 ? 8.019 20.852 10.912 1.00 85.88 167 VAL A CA 1
ATOM 1287 C C . VAL A 1 167 ? 7.577 21.891 11.950 1.00 85.88 167 VAL A C 1
ATOM 1289 O O . VAL A 1 167 ? 7.984 23.046 11.850 1.00 85.88 167 VAL A O 1
ATOM 1292 N N . ALA A 1 168 ? 6.725 21.488 12.898 1.00 58.72 168 ALA A N 1
ATOM 1293 C CA . ALA A 1 168 ? 6.231 22.311 14.001 1.00 58.72 168 ALA A CA 1
ATOM 1294 C C . ALA A 1 168 ? 7.129 22.217 15.241 1.00 58.72 168 ALA A C 1
ATOM 1296 O O . ALA A 1 168 ? 7.665 21.113 15.498 1.00 58.72 168 ALA A O 1
#

Radius of gyration: 18.8 Å; chains: 1; bounding box: 49×42×50 Å

Foldseek 3Di:
DVVVVCVPDDDDCCCVVDPDADDCVNDDADPDDDDDDDDDDAPDDPLQADVVQPHVDPHRPCVVVQVVCVVDPADAPDPGNHDDDDDPQCPHDLQVVCCQFQVDGDPDPDDWQDDDPDDDGATPLQVCLVVVDAAADEELADCPGSDNVVVNCVHNNHHYHYNVNPVD

Sequence (168 aa):
MKEAAQLFFTTSSYLEDNYVAPTADNVKLPAHKRNLVHIYMESVENSYYSKDLGGYMDQNLMPELAALSETGISWSNTDKFGGPDQLYATGHSVAGMIAMQAGVPMLASGTAGSDFSYPDFTTIGDILKKGGYNTTFMQASTASWGGLDRYYQRHGGFDIHDRARFVA

Secondary structure (DSSP, 8-state):
-HHHHHTT-----HHHHH-----TTT----SS---------TT--GGGSBGGGTSSBSS-S-HHHHHHHTTS----SSSSS--PPPPTT--SHHHHHHHHHHSS---S---TTS-----S---HHHHHHHTT---EEE-SS-TTGGGHHHHHHHTT-PEEE-HHHH--